Protein AF-A0A0G0LIB9-F1 (afdb_monomer)

Organism: NCBI:txid1618489

pLDDT: mean 85.0, std 16.71, range [29.69, 97.38]

Structure (mmCIF, N/CA/C/O backbone):
data_AF-A0A0G0LIB9-F1
#
_entry.id   AF-A0A0G0LIB9-F1
#
loop_
_atom_site.group_PDB
_atom_site.id
_atom_site.type_symbol
_atom_site.label_atom_id
_atom_site.label_alt_id
_atom_site.label_comp_id
_atom_site.label_asym_id
_atom_site.label_entity_id
_atom_site.label_seq_id
_atom_site.pdbx_PDB_ins_code
_atom_site.Cartn_x
_atom_site.Cartn_y
_atom_site.Cartn_z
_atom_site.occupancy
_atom_site.B_iso_or_equiv
_atom_site.auth_seq_id
_atom_site.auth_comp_id
_atom_site.auth_asym_id
_atom_site.auth_atom_id
_atom_site.pdbx_PDB_model_num
ATOM 1 N N . MET A 1 1 ? -8.390 8.676 -30.684 1.00 32.59 1 MET A N 1
ATOM 2 C CA . MET A 1 1 ? -8.889 9.058 -29.343 1.00 32.59 1 MET A CA 1
ATOM 3 C C . MET A 1 1 ? -9.019 7.803 -28.499 1.00 32.59 1 MET A C 1
ATOM 5 O O . MET A 1 1 ? -9.983 7.068 -28.660 1.0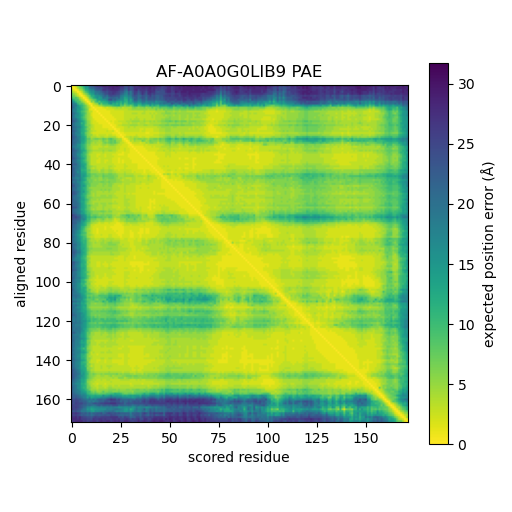0 32.59 1 MET A O 1
ATOM 9 N N . VAL A 1 2 ? -8.034 7.516 -27.649 1.00 33.47 2 VAL A N 1
ATOM 10 C CA . VAL A 1 2 ? -8.165 6.456 -26.641 1.00 33.47 2 VAL A CA 1
ATOM 11 C C . VAL A 1 2 ? -9.009 7.046 -25.518 1.00 33.47 2 VAL A C 1
ATOM 13 O O . VAL A 1 2 ? -8.595 8.008 -24.876 1.00 33.47 2 VAL A O 1
ATOM 16 N N . LYS A 1 3 ? -10.235 6.543 -25.340 1.00 29.69 3 LYS A N 1
ATOM 17 C CA . LYS A 1 3 ? -11.047 6.875 -24.168 1.00 29.69 3 LYS A CA 1
ATOM 18 C C . LYS A 1 3 ? -10.272 6.397 -22.941 1.00 29.69 3 LYS A C 1
ATOM 20 O O . LYS A 1 3 ? -10.119 5.192 -22.753 1.00 29.69 3 LYS A O 1
ATOM 25 N N . ASN A 1 4 ? -9.789 7.337 -22.131 1.00 34.44 4 ASN A N 1
ATOM 26 C CA . ASN A 1 4 ? -9.361 7.059 -20.766 1.00 34.44 4 ASN A CA 1
ATOM 27 C C . ASN A 1 4 ? -10.556 6.433 -20.046 1.00 34.44 4 ASN A C 1
ATOM 29 O O . ASN A 1 4 ? -11.507 7.125 -19.684 1.00 34.44 4 ASN A O 1
ATOM 33 N N . SER A 1 5 ? -10.536 5.109 -19.917 1.00 29.75 5 SER A N 1
ATOM 34 C CA . SER A 1 5 ? -11.452 4.413 -19.026 1.00 29.75 5 SER A CA 1
ATOM 35 C C . SER A 1 5 ? -11.148 4.930 -17.622 1.00 29.75 5 SER A C 1
ATOM 37 O O . SER A 1 5 ? -9.969 4.941 -17.257 1.00 29.75 5 SER A O 1
ATOM 39 N N . PRO A 1 6 ? -12.141 5.414 -16.853 1.00 34.09 6 PRO A N 1
ATOM 40 C CA . PRO A 1 6 ? -11.898 5.789 -15.471 1.00 34.09 6 PRO A CA 1
ATOM 41 C C . PRO A 1 6 ? -11.336 4.548 -14.787 1.00 34.09 6 PRO A C 1
ATOM 43 O O . PRO A 1 6 ? -11.987 3.504 -14.763 1.00 34.09 6 PRO A O 1
ATOM 46 N N . SER A 1 7 ? -10.090 4.631 -14.324 1.00 37.47 7 SER A N 1
ATOM 47 C CA . SER A 1 7 ? -9.467 3.586 -13.529 1.00 37.47 7 SER A CA 1
ATOM 48 C C . SER A 1 7 ? -10.392 3.338 -12.348 1.00 37.47 7 SER A C 1
ATOM 50 O O . SER A 1 7 ? -10.525 4.179 -11.460 1.00 37.47 7 SER A O 1
ATOM 52 N N . LEU A 1 8 ? -11.115 2.219 -12.389 1.00 39.78 8 LEU A N 1
ATOM 53 C CA . LEU A 1 8 ? -11.973 1.804 -11.298 1.00 39.78 8 LEU A CA 1
ATOM 54 C C . LEU A 1 8 ? -11.045 1.623 -10.094 1.00 39.78 8 LEU A C 1
ATOM 56 O O . LEU A 1 8 ? -10.246 0.688 -10.055 1.00 39.78 8 LEU A O 1
ATOM 60 N N . VAL A 1 9 ? -11.077 2.581 -9.169 1.00 56.97 9 VAL A N 1
ATOM 61 C CA . VAL A 1 9 ? -10.243 2.570 -7.967 1.00 56.97 9 VAL A CA 1
ATOM 62 C C . VAL A 1 9 ? -10.654 1.328 -7.189 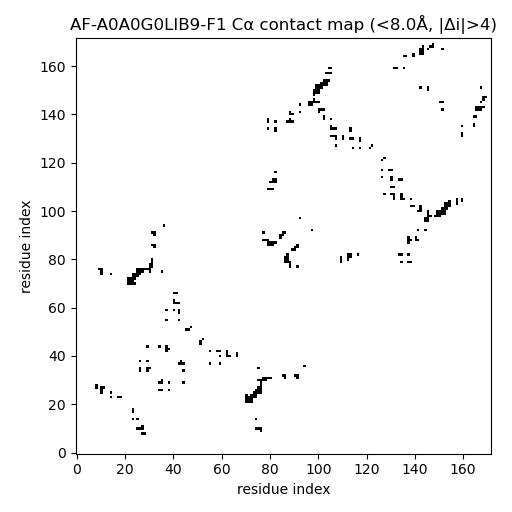1.00 56.97 9 VAL A C 1
ATOM 64 O O . VAL A 1 9 ? -11.776 1.246 -6.689 1.00 56.97 9 VAL A O 1
ATOM 67 N N . LEU A 1 10 ? -9.779 0.324 -7.165 1.00 60.09 10 LEU A N 1
ATOM 68 C CA . LEU A 1 10 ? -10.086 -1.032 -6.714 1.00 60.09 10 LEU A CA 1
ATOM 69 C C . LEU A 1 10 ? -10.772 -1.182 -5.364 1.00 60.09 10 LEU A C 1
ATOM 71 O O . LEU A 1 10 ? -11.558 -2.117 -5.194 1.00 60.09 10 LEU A O 1
ATOM 75 N N . PRO A 1 11 ? -10.502 -0.293 -4.399 1.00 71.44 11 PRO A N 1
ATOM 76 C CA . PRO A 1 11 ? -11.273 -0.269 -3.182 1.00 71.44 11 PRO A CA 1
ATOM 77 C C . PRO A 1 11 ? -12.791 -0.277 -3.402 1.00 71.44 11 PRO A C 1
ATOM 79 O O . PRO A 1 11 ? -13.492 -0.798 -2.550 1.00 71.44 11 PRO A O 1
ATOM 82 N N . VAL A 1 12 ? -13.324 0.248 -4.513 1.00 81.25 12 VAL A N 1
ATOM 83 C CA . VAL A 1 12 ? -14.771 0.424 -4.713 1.00 81.25 12 VAL A CA 1
ATOM 84 C C . VAL A 1 12 ? -15.543 -0.906 -4.798 1.00 81.25 12 VAL A C 1
ATOM 86 O O . VAL A 1 12 ? -16.423 -1.087 -3.954 1.00 81.25 12 VAL A O 1
ATOM 89 N N . PRO A 1 13 ? -15.248 -1.863 -5.710 1.00 87.50 13 PRO A N 1
ATOM 90 C CA . PRO A 1 13 ? -15.974 -3.140 -5.739 1.00 87.50 13 PRO A CA 1
ATOM 91 C C . PRO A 1 13 ? -15.808 -3.973 -4.466 1.00 87.50 13 PRO A C 1
ATOM 93 O O . PRO A 1 13 ? -16.786 -4.508 -3.953 1.00 87.50 13 PRO A O 1
ATOM 96 N N . ILE A 1 14 ? -14.587 -4.049 -3.923 1.00 91.00 14 ILE A N 1
ATOM 97 C CA . ILE A 1 14 ? -14.309 -4.829 -2.706 1.00 91.00 14 ILE A CA 1
ATOM 98 C C . ILE A 1 14 ? -15.052 -4.217 -1.512 1.00 91.00 14 ILE A C 1
ATOM 100 O O . ILE A 1 14 ? -15.717 -4.924 -0.757 1.00 91.00 14 ILE A O 1
ATOM 104 N N . LYS A 1 15 ? -15.013 -2.888 -1.363 1.00 90.00 15 LYS A N 1
ATOM 105 C CA . LYS A 1 15 ? -15.763 -2.181 -0.320 1.00 90.00 15 LYS A CA 1
ATOM 106 C C . LYS A 1 15 ? -17.268 -2.392 -0.470 1.00 90.00 15 LYS A C 1
ATOM 108 O O . LYS A 1 15 ? -17.934 -2.620 0.535 1.00 90.00 15 LYS A O 1
ATOM 113 N N . ALA A 1 16 ? -17.803 -2.337 -1.690 1.00 91.00 16 ALA A N 1
ATOM 114 C CA . ALA A 1 16 ? -19.222 -2.585 -1.941 1.00 91.00 16 ALA A CA 1
ATOM 115 C C . ALA A 1 16 ? -19.635 -4.008 -1.528 1.00 91.00 16 ALA A C 1
ATOM 117 O O . ALA A 1 16 ? -20.662 -4.168 -0.879 1.00 91.00 16 ALA A O 1
ATOM 118 N N . ALA A 1 17 ? -18.809 -5.016 -1.824 1.00 94.00 17 ALA A N 1
ATOM 119 C CA . ALA A 1 17 ? -19.078 -6.405 -1.455 1.00 94.00 17 ALA A CA 1
ATOM 120 C C . ALA A 1 17 ? -18.997 -6.665 0.063 1.00 94.00 17 ALA A C 1
ATOM 122 O O . ALA A 1 17 ? -19.776 -7.451 0.596 1.00 94.00 17 ALA A O 1
ATOM 123 N N . LEU A 1 18 ? -18.065 -6.013 0.767 1.00 94.00 18 LEU A N 1
ATOM 124 C CA . LEU A 1 18 ? -17.806 -6.282 2.187 1.00 94.00 18 LEU A CA 1
ATOM 125 C C . LEU A 1 18 ? -18.636 -5.409 3.143 1.00 94.00 18 LEU A C 1
ATOM 127 O O . LEU A 1 18 ? -18.967 -5.850 4.241 1.00 94.00 18 LEU A O 1
ATOM 131 N N . SER A 1 19 ? -18.984 -4.180 2.749 1.00 93.19 19 SER A N 1
ATOM 132 C CA . SER A 1 19 ? -19.642 -3.206 3.640 1.00 93.19 19 SER A CA 1
ATOM 133 C C . SER A 1 19 ? -21.014 -3.579 4.202 1.00 93.19 19 SER A C 1
ATOM 135 O O . SER A 1 19 ? -21.323 -3.079 5.283 1.00 93.19 19 SER A O 1
ATOM 137 N N . PRO A 1 20 ? -21.815 -4.467 3.579 1.00 95.56 20 PRO A N 1
ATOM 138 C CA . PRO A 1 20 ? -23.048 -4.945 4.201 1.00 95.56 20 PRO A CA 1
ATOM 139 C C . PRO A 1 20 ? -22.819 -5.791 5.460 1.00 95.56 20 PRO A C 1
ATOM 141 O O . PRO A 1 20 ? -23.690 -5.835 6.320 1.00 95.56 20 PRO A O 1
ATOM 144 N N . ASN A 1 21 ? -21.668 -6.466 5.565 1.00 96.75 21 ASN A N 1
ATOM 145 C CA . ASN A 1 21 ? -21.417 -7.475 6.601 1.00 96.75 21 ASN A CA 1
ATOM 146 C C . ASN A 1 21 ? -20.277 -7.106 7.559 1.00 96.75 21 ASN A C 1
ATOM 148 O O . ASN A 1 21 ? -20.180 -7.689 8.637 1.00 96.75 21 ASN A O 1
ATOM 152 N N . PHE A 1 22 ? -19.410 -6.162 7.178 1.00 96.06 22 PHE A N 1
ATOM 153 C CA . PHE A 1 22 ? -18.211 -5.823 7.939 1.00 96.06 22 PHE A CA 1
ATOM 154 C C . PHE A 1 22 ? -18.045 -4.317 8.126 1.00 96.06 22 PHE A C 1
ATOM 156 O O . PHE A 1 22 ? -18.215 -3.531 7.190 1.00 96.06 22 PHE A O 1
ATOM 163 N N . SER A 1 23 ? -17.606 -3.910 9.319 1.00 94.62 23 SER A N 1
ATOM 164 C CA . SER A 1 23 ? -17.105 -2.553 9.534 1.00 94.62 23 SER A CA 1
ATOM 165 C C . SER A 1 23 ? -15.758 -2.381 8.825 1.00 94.62 23 SER A C 1
ATOM 167 O O . SER A 1 23 ? -14.800 -3.124 9.056 1.00 94.62 23 SER A O 1
ATOM 169 N N . LEU A 1 24 ? -15.691 -1.403 7.919 1.00 93.50 24 LEU A N 1
ATOM 170 C CA . LEU A 1 24 ? -14.563 -1.217 7.008 1.00 93.50 24 LEU A CA 1
ATOM 171 C C . LEU A 1 24 ? -13.922 0.148 7.160 1.00 93.50 24 LEU A C 1
ATOM 173 O O . LEU A 1 24 ? -14.599 1.177 7.215 1.00 93.50 24 LEU A O 1
ATOM 177 N N . LYS A 1 25 ? -12.600 0.153 7.036 1.00 92.88 25 LYS A N 1
ATOM 178 C CA . LYS A 1 25 ? -11.821 1.341 6.711 1.00 92.88 25 LYS A CA 1
ATOM 179 C C . LYS A 1 25 ? -11.102 1.119 5.384 1.00 92.88 25 LYS A C 1
ATOM 181 O O . LYS A 1 25 ? -10.698 0.004 5.080 1.00 92.88 25 LYS A O 1
ATOM 186 N N . SER A 1 26 ? -10.974 2.165 4.571 1.00 91.94 26 SER A N 1
ATOM 187 C CA . SER A 1 26 ? -10.344 2.085 3.246 1.00 91.94 26 SER A CA 1
ATOM 188 C C . SER A 1 26 ? -9.463 3.297 2.984 1.00 91.94 26 SER A C 1
ATOM 190 O O . SER A 1 26 ? -9.841 4.423 3.326 1.00 91.94 26 SER A O 1
ATOM 192 N N . THR A 1 27 ? -8.319 3.086 2.331 1.00 88.50 27 THR A N 1
ATOM 193 C CA . THR A 1 27 ? -7.411 4.183 1.979 1.00 88.50 27 THR A CA 1
ATOM 194 C C . THR A 1 27 ? -7.840 4.987 0.757 1.00 88.50 27 THR A C 1
ATOM 196 O O . THR A 1 27 ? -7.420 6.132 0.667 1.00 88.50 27 THR A O 1
ATOM 199 N N . THR A 1 28 ? -8.687 4.450 -0.138 1.00 79.75 28 THR A N 1
ATOM 200 C CA . THR A 1 28 ? -9.278 5.114 -1.335 1.00 79.75 28 THR A CA 1
ATOM 201 C C . THR A 1 28 ? -8.492 6.349 -1.820 1.00 79.75 28 THR A C 1
ATOM 203 O O . THR A 1 28 ? -8.851 7.485 -1.509 1.00 79.75 28 THR A O 1
ATOM 206 N N . GLY A 1 29 ? -7.386 6.122 -2.538 1.00 76.69 29 GLY A N 1
ATOM 207 C CA . GLY A 1 29 ? -6.515 7.182 -3.071 1.00 76.69 29 GLY A CA 1
ATOM 208 C C . GLY A 1 29 ? -5.398 7.680 -2.139 1.00 76.69 29 GLY A C 1
ATOM 209 O O . GLY A 1 29 ? -4.598 8.508 -2.553 1.00 76.69 29 GLY A O 1
ATOM 210 N N . SER A 1 30 ? -5.307 7.191 -0.899 1.00 84.75 30 SER A N 1
ATOM 211 C CA . SER A 1 30 ? -4.190 7.445 0.032 1.00 84.75 30 SER A CA 1
ATOM 212 C C . SER A 1 30 ? -3.277 6.217 0.126 1.00 84.75 30 SER A C 1
ATOM 214 O O . SER A 1 30 ? -3.242 5.543 1.152 1.00 84.75 30 SER A O 1
ATOM 216 N N . ASN A 1 31 ? -2.597 5.889 -0.972 1.00 90.81 31 ASN A N 1
ATOM 217 C CA . ASN A 1 31 ? -1.886 4.620 -1.174 1.00 90.81 31 ASN A CA 1
ATOM 218 C C . ASN A 1 31 ? -0.351 4.710 -1.027 1.00 90.81 31 ASN A C 1
ATOM 220 O O . ASN A 1 31 ? 0.337 3.721 -1.266 1.00 90.81 31 ASN A O 1
ATOM 224 N N . SER A 1 32 ? 0.168 5.871 -0.623 1.00 91.62 32 SER A N 1
ATOM 225 C CA . SER A 1 32 ? 1.599 6.173 -0.499 1.00 91.62 32 SER A CA 1
ATOM 226 C C . SER A 1 32 ? 2.136 6.024 0.931 1.00 91.62 32 SER A C 1
ATOM 228 O O . SER A 1 32 ? 1.380 5.843 1.893 1.00 91.62 32 SER A O 1
ATOM 230 N N . GLU A 1 33 ? 3.449 6.206 1.087 1.00 92.94 33 GLU A N 1
ATOM 231 C CA . GLU A 1 33 ? 4.183 6.187 2.355 1.00 92.94 33 GLU A CA 1
ATOM 232 C C . GLU A 1 33 ? 3.687 7.213 3.381 1.00 92.94 33 GLU A C 1
ATOM 234 O O . GLU A 1 33 ? 3.796 6.985 4.583 1.00 92.94 33 GLU A O 1
ATOM 239 N N . TYR A 1 34 ? 3.119 8.332 2.921 1.00 91.94 34 TYR A N 1
ATOM 240 C CA . TYR A 1 34 ? 2.521 9.353 3.783 1.00 91.94 34 TYR A CA 1
ATOM 241 C C . TYR A 1 34 ? 0.998 9.193 3.870 1.00 91.94 34 TYR A C 1
ATOM 243 O O . TYR A 1 34 ? 0.399 9.462 4.912 1.00 91.94 34 TYR A O 1
ATOM 251 N N . GLY A 1 35 ? 0.355 8.749 2.785 1.00 93.19 35 GLY A N 1
ATOM 252 C CA . GLY A 1 35 ? -1.096 8.642 2.692 1.00 93.19 35 GLY A CA 1
ATOM 253 C C . GLY A 1 35 ? -1.656 7.575 3.626 1.00 93.19 35 GLY A C 1
ATOM 254 O O . GLY A 1 35 ? -2.644 7.827 4.318 1.00 93.19 35 GLY A O 1
ATOM 255 N N . ILE A 1 36 ? -1.001 6.414 3.696 1.00 94.81 36 ILE A N 1
ATOM 256 C CA . ILE A 1 36 ? -1.448 5.297 4.533 1.00 94.81 36 ILE A CA 1
ATOM 257 C C . ILE A 1 36 ? -1.386 5.664 6.030 1.00 94.81 36 ILE A C 1
ATOM 259 O O . ILE A 1 36 ? -2.431 5.579 6.680 1.00 94.81 36 ILE A O 1
ATOM 263 N N . PRO A 1 37 ? -0.260 6.151 6.600 1.00 94.62 37 PRO A N 1
ATOM 264 C CA . PRO A 1 37 ? -0.219 6.558 8.009 1.00 94.62 37 PRO A CA 1
ATOM 265 C C . PRO A 1 37 ? -1.244 7.636 8.373 1.00 94.62 37 PRO A C 1
ATOM 267 O O . PRO A 1 37 ? -1.929 7.527 9.391 1.00 94.62 37 PRO A O 1
ATOM 270 N N . LEU A 1 38 ? -1.407 8.661 7.529 1.00 94.88 38 LEU A N 1
ATOM 271 C CA . LEU A 1 38 ? -2.405 9.706 7.768 1.00 94.88 38 LEU A CA 1
ATOM 272 C C . LEU A 1 38 ? -3.830 9.140 7.720 1.00 94.88 38 LEU A C 1
ATOM 274 O O . LEU A 1 38 ? -4.661 9.498 8.558 1.00 94.88 38 LEU A O 1
ATOM 278 N N . ASN A 1 39 ? -4.109 8.204 6.807 1.00 94.50 39 ASN A N 1
ATOM 279 C CA . ASN A 1 39 ? -5.391 7.512 6.758 1.00 94.50 39 ASN A CA 1
ATOM 280 C C . ASN A 1 39 ? -5.641 6.689 8.030 1.00 94.50 39 ASN A C 1
ATOM 282 O O . ASN A 1 39 ? -6.734 6.795 8.591 1.00 94.50 39 ASN A O 1
ATOM 286 N N . ILE A 1 40 ? -4.650 5.943 8.540 1.00 93.75 40 ILE A N 1
ATOM 287 C CA . ILE A 1 40 ? -4.744 5.218 9.824 1.00 93.75 40 ILE A CA 1
ATOM 288 C C . ILE A 1 40 ? -5.186 6.174 10.940 1.00 93.75 40 ILE A C 1
ATOM 290 O O . ILE A 1 40 ? -6.131 5.866 11.663 1.00 93.75 40 ILE A O 1
ATOM 294 N N . LEU A 1 41 ? -4.623 7.382 10.985 1.00 94.50 41 LEU A N 1
ATOM 295 C CA . LEU A 1 41 ? -4.949 8.425 11.967 1.00 94.50 41 LEU A CA 1
ATOM 296 C C . LEU A 1 41 ? -6.225 9.235 11.664 1.00 94.50 41 LEU A C 1
ATOM 298 O O . LEU A 1 41 ? -6.516 10.219 12.347 1.00 94.50 41 LEU A O 1
ATOM 302 N N . ASN A 1 42 ? -6.998 8.856 10.642 1.00 93.06 42 ASN A N 1
ATOM 303 C CA . ASN A 1 42 ? -8.186 9.586 10.181 1.00 93.06 42 ASN A CA 1
ATOM 304 C C . ASN A 1 42 ? -7.899 11.055 9.825 1.00 93.06 42 ASN A C 1
ATOM 306 O O . ASN A 1 42 ? -8.734 11.945 10.020 1.00 93.06 42 ASN A O 1
ATOM 310 N N . ILE A 1 43 ? -6.707 11.313 9.291 1.00 93.31 43 ILE A N 1
ATOM 311 C CA . ILE A 1 43 ? -6.313 12.593 8.716 1.00 93.31 43 ILE A CA 1
ATOM 312 C C . ILE A 1 43 ? -6.495 12.484 7.206 1.00 93.31 43 ILE A C 1
ATOM 314 O O . ILE A 1 43 ? -5.769 11.776 6.514 1.00 93.31 43 ILE A O 1
ATOM 318 N N . LYS A 1 44 ? -7.493 13.196 6.680 1.00 90.94 44 LYS A N 1
ATOM 319 C CA . LYS A 1 44 ? -7.722 13.266 5.238 1.00 90.94 44 LYS A CA 1
ATOM 320 C C . LYS A 1 44 ? -6.677 14.176 4.595 1.00 90.94 44 LYS A C 1
ATOM 322 O O . LYS A 1 44 ? -6.566 15.345 4.972 1.00 90.94 44 LYS A O 1
ATOM 327 N N . VAL A 1 45 ? -5.972 13.659 3.594 1.00 89.62 45 VAL A N 1
ATOM 328 C CA . VAL A 1 45 ? -5.115 14.472 2.727 1.00 89.62 45 VAL A CA 1
ATOM 329 C C . VAL A 1 45 ? -6.014 15.351 1.854 1.00 89.62 45 VAL A C 1
ATOM 331 O O . VAL A 1 45 ? -6.900 14.870 1.150 1.00 89.62 45 VAL A O 1
ATOM 334 N N . THR A 1 46 ? -5.825 16.660 1.960 1.00 89.00 46 THR A N 1
ATOM 335 C CA . THR A 1 46 ? -6.623 17.713 1.308 1.00 89.00 46 THR A CA 1
ATOM 336 C C . THR A 1 46 ? -5.811 18.540 0.316 1.00 89.00 46 THR A C 1
ATOM 338 O O . THR A 1 46 ? -6.389 19.337 -0.415 1.00 89.00 46 THR A O 1
ATOM 341 N N . GLY A 1 47 ? -4.489 18.374 0.286 1.00 89.88 47 GLY A N 1
ATOM 342 C CA . GLY A 1 47 ? -3.597 19.059 -0.643 1.00 89.88 47 GLY A CA 1
ATOM 343 C C . GLY A 1 47 ? -2.130 18.922 -0.242 1.00 89.88 47 GLY A C 1
ATOM 344 O O . GLY A 1 47 ? -1.811 18.337 0.790 1.00 89.88 47 GLY A O 1
ATOM 345 N N . PHE A 1 48 ? -1.246 19.504 -1.055 1.00 89.75 48 PHE A N 1
ATOM 346 C CA . PHE A 1 48 ? 0.214 19.338 -0.955 1.00 89.75 48 PHE A CA 1
ATOM 347 C C . PHE A 1 48 ? 0.972 20.657 -0.737 1.00 89.75 48 PHE A C 1
ATOM 349 O O . PHE A 1 48 ? 2.149 20.770 -1.061 1.00 89.75 48 PHE A O 1
ATOM 356 N N . SER A 1 49 ? 0.300 21.687 -0.218 1.00 94.19 49 SER A N 1
ATOM 357 C CA . SER A 1 49 ? 0.944 22.965 0.119 1.00 94.19 49 SER A CA 1
ATOM 358 C C . SER A 1 49 ? 1.632 22.921 1.489 1.00 94.19 49 SER A C 1
ATOM 360 O O . SER A 1 49 ? 1.278 22.110 2.344 1.00 94.19 49 SER A O 1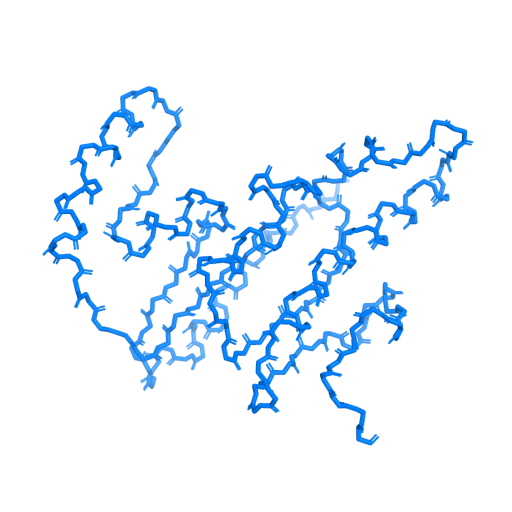
ATOM 362 N N . ALA A 1 50 ? 2.564 23.846 1.745 1.00 94.75 50 ALA A N 1
ATOM 363 C CA . ALA A 1 50 ? 3.255 23.959 3.036 1.00 94.75 50 ALA A CA 1
ATOM 364 C C . ALA A 1 50 ? 2.286 24.067 4.233 1.00 94.75 50 ALA A C 1
ATOM 366 O O . ALA A 1 50 ? 2.496 23.429 5.262 1.00 94.75 50 ALA A O 1
ATOM 367 N N . LEU A 1 51 ? 1.178 24.802 4.077 1.00 95.62 51 LEU A N 1
ATOM 368 C CA . LEU A 1 51 ? 0.131 24.910 5.102 1.00 95.62 51 LEU A CA 1
ATOM 369 C C . LEU A 1 51 ? -0.579 23.574 5.367 1.00 95.62 51 LEU A C 1
ATOM 371 O O . LEU A 1 51 ? -0.914 23.278 6.513 1.00 95.62 51 LEU A O 1
ATOM 375 N N . ASN A 1 52 ? -0.793 22.754 4.332 1.00 94.06 52 ASN A N 1
ATOM 376 C CA . ASN A 1 52 ? -1.356 21.414 4.505 1.00 94.06 52 ASN A CA 1
ATOM 377 C C . ASN A 1 52 ? -0.387 20.518 5.286 1.00 94.06 52 ASN A C 1
ATOM 379 O O . ASN A 1 52 ? -0.809 19.870 6.239 1.00 94.06 52 ASN A O 1
ATOM 383 N N . TYR A 1 53 ? 0.907 20.539 4.954 1.00 93.56 53 TYR A N 1
ATOM 384 C CA . TYR A 1 53 ? 1.911 19.778 5.700 1.00 93.56 53 TYR A CA 1
ATOM 385 C C . TYR A 1 53 ? 2.006 20.215 7.159 1.00 93.56 53 TYR A C 1
ATOM 387 O O . TYR A 1 53 ? 1.974 19.362 8.045 1.00 93.56 53 TYR A O 1
ATOM 395 N N . LEU A 1 54 ? 2.034 21.524 7.427 1.00 95.19 54 LEU A N 1
ATOM 396 C CA . LEU A 1 54 ? 2.025 22.044 8.795 1.00 95.19 54 LEU A CA 1
ATOM 397 C C . LEU A 1 54 ? 0.788 21.560 9.563 1.00 95.19 54 LEU A C 1
ATOM 399 O O . LEU A 1 54 ? 0.903 21.066 10.683 1.00 95.19 54 LEU A O 1
ATOM 403 N N . LYS A 1 55 ? -0.393 21.616 8.936 1.00 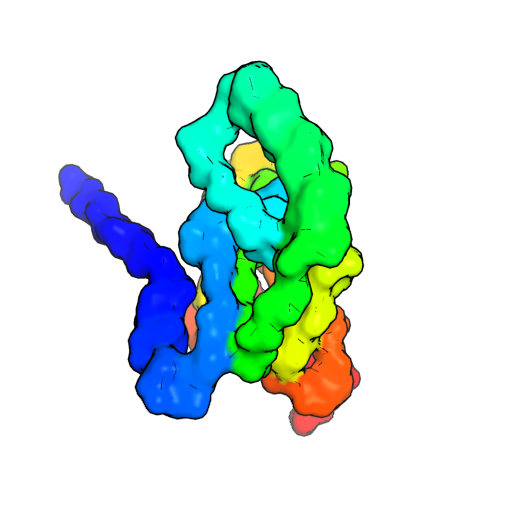95.31 55 LYS A N 1
ATOM 404 C CA . LYS A 1 55 ? -1.629 21.067 9.505 1.00 95.31 55 LYS A CA 1
ATOM 405 C C . LYS A 1 55 ? -1.492 19.574 9.821 1.00 95.31 55 LYS A C 1
ATOM 407 O O . LYS A 1 55 ? -1.905 19.156 10.898 1.00 95.31 55 LYS A O 1
ATOM 412 N N . TYR A 1 56 ? -0.930 18.763 8.925 1.00 95.56 56 TYR A N 1
ATOM 413 C CA . TYR A 1 56 ? -0.761 17.325 9.166 1.00 95.56 56 TYR A CA 1
ATOM 414 C C . TYR A 1 56 ? 0.198 17.053 10.323 1.00 95.56 56 TYR A C 1
ATOM 416 O O . TYR A 1 56 ? -0.135 16.251 11.193 1.00 95.56 56 TYR A O 1
ATOM 424 N N . VAL A 1 57 ? 1.326 17.763 10.394 1.00 95.25 57 VAL A N 1
ATOM 425 C CA . VAL A 1 57 ? 2.299 17.638 11.490 1.00 95.25 57 VAL A CA 1
ATOM 426 C C . VAL A 1 57 ? 1.658 17.966 12.837 1.00 95.25 57 VAL A C 1
ATOM 428 O O . VAL A 1 57 ? 1.822 17.208 13.787 1.00 95.25 57 VAL A O 1
ATOM 431 N N . LEU A 1 58 ? 0.873 19.044 12.914 1.00 95.69 58 LEU A N 1
ATOM 432 C CA . LEU A 1 58 ? 0.210 19.456 14.154 1.00 95.69 58 LEU A CA 1
ATOM 433 C C . LEU A 1 58 ? -0.945 18.525 14.557 1.00 95.69 58 LEU A C 1
ATOM 435 O O . LEU A 1 58 ? -1.148 18.266 15.741 1.00 95.69 58 LEU A O 1
ATOM 439 N N . LEU A 1 59 ? -1.698 17.993 13.588 1.00 95.94 59 LEU A N 1
ATOM 440 C CA . LEU A 1 59 ? -2.819 17.088 13.863 1.00 95.94 59 LEU A CA 1
ATOM 441 C C . LEU A 1 59 ? -2.375 15.663 14.201 1.00 95.94 59 LEU A C 1
ATOM 443 O O . LEU A 1 59 ? -3.084 14.979 14.935 1.00 95.94 59 LEU A O 1
ATOM 447 N N . THR A 1 60 ? -1.234 15.211 13.680 1.00 95.69 60 THR A N 1
ATOM 448 C CA . THR A 1 60 ? -0.724 13.844 13.869 1.00 95.69 60 THR A CA 1
ATOM 449 C C . THR A 1 60 ? -0.620 13.429 15.341 1.00 95.69 60 THR A C 1
ATOM 451 O O . THR A 1 60 ? -1.232 12.418 15.678 1.00 95.69 60 THR A O 1
ATOM 454 N N . PRO A 1 61 ? 0.052 14.167 16.252 1.00 95.69 61 PRO A N 1
ATOM 455 C CA . PRO A 1 61 ? 0.148 13.754 17.655 1.00 95.69 61 PRO A CA 1
ATOM 456 C C . PRO A 1 61 ? -1.216 13.747 18.356 1.00 95.69 61 PRO A C 1
ATOM 458 O O . PRO A 1 61 ? -1.515 12.832 19.119 1.00 95.69 61 PRO A O 1
ATOM 461 N N . ILE A 1 62 ? -2.090 14.710 18.047 1.00 95.56 62 ILE A N 1
ATOM 462 C CA . ILE A 1 62 ? -3.445 14.768 18.616 1.00 95.56 62 ILE A CA 1
ATOM 463 C C . ILE A 1 62 ? -4.259 13.549 18.162 1.00 95.56 62 ILE A C 1
ATOM 465 O O . ILE A 1 62 ? -4.932 12.903 18.965 1.00 95.56 62 ILE A O 1
ATOM 469 N N . LYS A 1 63 ? -4.195 13.205 16.872 1.00 95.62 63 LYS A N 1
ATOM 470 C CA . LYS A 1 63 ? -4.907 12.056 16.303 1.00 95.62 63 LYS A CA 1
ATOM 471 C C . LYS A 1 63 ? -4.322 10.727 16.746 1.00 95.62 63 LYS A C 1
ATOM 473 O O . LYS A 1 63 ? -5.093 9.806 16.977 1.00 95.62 63 LYS A O 1
ATOM 478 N N . LEU A 1 64 ? -3.012 10.636 16.941 1.00 94.06 64 LEU A N 1
ATOM 479 C CA . LEU A 1 64 ? -2.376 9.453 17.512 1.00 94.06 64 LEU A CA 1
ATOM 480 C C . LEU A 1 64 ? -2.950 9.124 18.896 1.00 94.06 64 LEU A C 1
ATOM 482 O O . LEU A 1 64 ? -3.164 7.960 19.200 1.00 94.06 64 LEU A O 1
ATOM 486 N N . LEU A 1 65 ? -3.265 10.142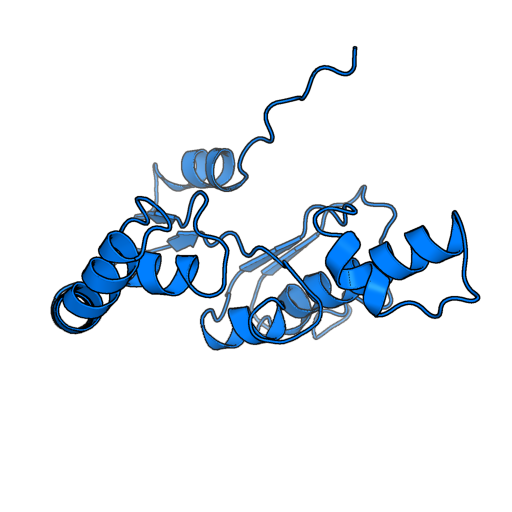 19.701 1.00 94.19 65 LEU A N 1
ATOM 487 C CA . LEU A 1 65 ? -3.829 9.957 21.040 1.00 94.19 65 LEU A CA 1
ATOM 488 C C . LEU A 1 65 ? -5.356 9.792 21.061 1.00 94.19 65 LEU A C 1
ATOM 490 O O . LEU A 1 65 ? -5.900 9.345 22.068 1.00 94.19 65 LEU A O 1
ATOM 494 N N . THR A 1 66 ? -6.064 10.134 19.980 1.00 93.12 66 THR A N 1
ATOM 495 C CA . THR A 1 66 ? -7.541 10.195 19.969 1.00 93.12 66 THR A CA 1
ATOM 496 C C . THR A 1 66 ? -8.213 9.293 18.935 1.00 93.12 66 THR A C 1
ATOM 498 O O . THR A 1 66 ? -9.417 9.060 19.022 1.00 93.12 66 THR A O 1
ATOM 501 N N . SER A 1 67 ? -7.489 8.777 17.939 1.00 88.19 67 SER A N 1
ATOM 502 C CA . SER A 1 67 ? -8.077 8.097 16.780 1.00 88.19 67 SER A CA 1
ATOM 503 C C . SER A 1 67 ? -8.033 6.571 16.878 1.00 88.19 67 SER A C 1
ATOM 505 O O . SER A 1 67 ? -7.459 5.890 16.036 1.00 88.19 67 SER A O 1
ATOM 507 N N . TRP A 1 68 ? -8.717 6.036 17.888 1.00 85.94 68 TRP A N 1
ATOM 508 C CA . TRP A 1 68 ? -8.792 4.599 18.190 1.00 85.94 68 TRP A CA 1
ATOM 509 C C . TRP A 1 68 ? -10.046 3.930 17.614 1.00 85.94 68 TRP A C 1
ATOM 511 O O . TRP A 1 68 ? -10.728 3.163 18.289 1.00 85.94 68 TRP A O 1
ATOM 521 N N . GLN A 1 69 ? -10.407 4.264 16.374 1.00 86.62 69 GLN A N 1
ATOM 522 C CA . GLN A 1 69 ? -11.563 3.638 15.730 1.00 86.62 69 GLN A CA 1
ATOM 523 C C . GLN A 1 69 ? -11.289 2.158 15.456 1.00 86.62 69 GLN A C 1
ATOM 525 O O . GLN A 1 69 ? -10.268 1.824 14.857 1.00 86.62 69 GLN A O 1
ATOM 530 N N . SER A 1 70 ? -12.227 1.294 15.841 1.00 90.19 70 SER A N 1
ATOM 531 C CA . SER A 1 70 ? -12.198 -0.121 15.489 1.00 90.19 70 SER A CA 1
ATOM 532 C C . SER A 1 70 ? -12.888 -0.364 14.145 1.00 90.19 70 SER A C 1
ATOM 534 O O . SER A 1 70 ? -13.877 0.277 13.789 1.00 90.19 70 SER A O 1
ATOM 536 N N . PHE A 1 71 ? -12.341 -1.299 13.381 1.00 93.44 71 PHE A N 1
ATOM 537 C CA . PHE A 1 71 ? -12.906 -1.817 12.140 1.00 93.44 71 PHE A CA 1
ATOM 538 C C . PHE A 1 71 ? -12.517 -3.291 12.035 1.00 93.44 71 PHE A C 1
ATOM 540 O O . PHE A 1 71 ? -11.463 -3.692 12.528 1.00 93.44 71 PHE A O 1
ATOM 547 N N . GLN A 1 72 ? -13.365 -4.097 11.408 1.00 95.81 72 GLN A N 1
ATOM 548 C CA . GLN A 1 72 ? -13.081 -5.513 11.176 1.00 95.81 72 GLN A CA 1
ATOM 549 C C . GLN A 1 72 ? -12.116 -5.704 10.010 1.00 95.81 72 GLN A C 1
ATOM 551 O O . GLN A 1 72 ? -11.296 -6.614 10.035 1.00 95.81 72 GLN A O 1
ATOM 556 N N . ILE A 1 73 ? -12.213 -4.852 8.987 1.00 95.50 73 ILE A N 1
ATOM 557 C CA . ILE A 1 73 ? -11.397 -4.963 7.779 1.00 95.50 73 ILE A CA 1
ATOM 558 C C . ILE A 1 73 ? -10.780 -3.605 7.448 1.00 95.50 73 ILE A C 1
ATOM 560 O O . ILE A 1 73 ? -11.484 -2.599 7.306 1.00 95.50 73 ILE A O 1
ATOM 564 N N . TYR A 1 74 ? -9.457 -3.594 7.266 1.00 95.31 74 TYR A N 1
ATOM 565 C CA . TYR A 1 74 ? -8.739 -2.457 6.699 1.00 95.31 74 TYR A CA 1
ATOM 566 C C . TYR A 1 74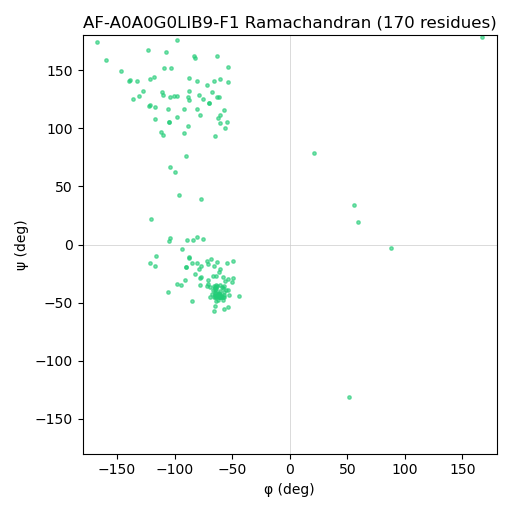 ? -8.331 -2.744 5.259 1.00 95.31 74 TYR A C 1
ATOM 568 O O . TYR A 1 74 ? -7.402 -3.501 4.996 1.00 95.31 74 TYR A O 1
ATOM 576 N N . LEU A 1 75 ? -9.038 -2.131 4.316 1.00 95.12 75 LEU A N 1
ATOM 577 C CA . LEU A 1 75 ? -8.773 -2.274 2.893 1.00 95.12 75 LEU A CA 1
ATOM 578 C C . LEU A 1 75 ? -7.748 -1.230 2.439 1.00 95.12 75 LEU A C 1
ATOM 580 O O . LEU A 1 75 ? -8.072 -0.055 2.244 1.00 95.12 75 LEU A O 1
ATOM 584 N N . VAL A 1 76 ? -6.505 -1.668 2.268 1.00 94.62 76 VAL A N 1
ATOM 585 C CA . VAL A 1 76 ? -5.386 -0.793 1.915 1.00 94.62 76 VAL A CA 1
ATOM 586 C C . VAL A 1 76 ? -4.999 -0.993 0.455 1.00 94.62 76 VAL A C 1
ATOM 588 O O . VAL A 1 76 ? -4.540 -2.060 0.058 1.00 94.62 76 VAL A O 1
ATOM 591 N N . GLU A 1 77 ? -5.147 0.057 -0.345 1.00 93.12 77 GLU A N 1
ATOM 592 C CA . GLU A 1 77 ? -4.452 0.163 -1.626 1.00 93.12 77 GLU A CA 1
ATOM 593 C C . GLU A 1 77 ? -3.000 0.595 -1.369 1.00 93.12 77 GLU A C 1
ATOM 595 O O . GLU A 1 77 ? -2.784 1.580 -0.665 1.00 93.12 77 GLU A O 1
ATOM 600 N N . MET A 1 78 ? -2.024 -0.132 -1.923 1.00 92.94 78 MET A N 1
ATOM 601 C CA . MET A 1 78 ? -0.588 0.143 -1.773 1.00 92.94 78 MET A CA 1
ATOM 602 C C . MET A 1 78 ? 0.034 0.476 -3.133 1.00 92.94 78 MET A C 1
ATOM 604 O O . MET A 1 78 ? 0.167 -0.395 -3.999 1.00 92.94 78 MET A O 1
ATOM 608 N N . GLY A 1 79 ? 0.375 1.750 -3.321 1.00 90.50 79 GLY A N 1
ATOM 609 C CA . GLY A 1 79 ? 1.002 2.289 -4.523 1.00 90.50 79 GLY A CA 1
ATOM 610 C C . GLY A 1 79 ? 2.518 2.164 -4.440 1.00 90.50 79 GLY A C 1
ATOM 611 O O . GLY A 1 79 ? 3.115 2.492 -3.423 1.00 90.50 79 GLY A O 1
ATOM 612 N N . ILE A 1 80 ? 3.143 1.665 -5.504 1.00 90.12 80 ILE A N 1
ATOM 613 C CA . ILE A 1 80 ? 4.602 1.587 -5.601 1.00 90.12 80 ILE A CA 1
ATOM 614 C C . ILE A 1 80 ? 5.034 2.685 -6.562 1.00 90.12 80 ILE A C 1
ATOM 616 O O . ILE A 1 80 ? 4.852 2.547 -7.773 1.00 90.12 80 ILE A O 1
ATOM 620 N N . ASP A 1 81 ? 5.597 3.755 -6.014 1.00 88.00 81 ASP A N 1
ATOM 621 C CA . ASP A 1 81 ? 6.032 4.915 -6.792 1.00 88.00 81 ASP A CA 1
ATOM 622 C C . ASP A 1 81 ? 7.489 4.779 -7.251 1.00 88.00 81 ASP A C 1
ATOM 624 O O . ASP A 1 81 ? 7.891 5.401 -8.231 1.00 88.00 81 ASP A O 1
ATOM 628 N N . GLY A 1 82 ? 8.283 3.914 -6.609 1.00 91.38 82 GLY A N 1
ATOM 629 C CA . GLY A 1 82 ? 9.677 3.719 -6.982 1.00 91.38 82 GLY A CA 1
ATOM 630 C C . GLY A 1 82 ? 10.350 2.495 -6.353 1.00 91.38 82 GLY A C 1
ATOM 631 O O . GLY A 1 82 ? 9.780 1.810 -5.508 1.00 91.38 82 GLY A O 1
ATOM 632 N N . PRO A 1 83 ? 11.598 2.204 -6.759 1.00 92.44 83 PRO A N 1
ATOM 633 C CA . PRO A 1 83 ? 12.344 1.030 -6.294 1.00 92.44 83 PRO A CA 1
ATOM 634 C C . PRO A 1 83 ? 13.000 1.218 -4.914 1.00 92.44 83 PRO A C 1
ATOM 636 O O . PRO A 1 83 ? 13.429 0.251 -4.282 1.00 92.44 83 PRO A O 1
ATOM 639 N N . LYS A 1 84 ? 13.124 2.461 -4.435 1.00 94.12 84 LYS A N 1
ATOM 640 C CA . LYS A 1 84 ? 13.840 2.805 -3.197 1.00 94.12 84 LYS A CA 1
ATOM 641 C C . LYS A 1 84 ? 12.871 3.223 -2.100 1.00 94.12 84 LYS A C 1
ATOM 643 O O . LYS A 1 84 ? 11.812 3.772 -2.384 1.00 94.12 84 LYS A O 1
ATOM 648 N N . GLU A 1 85 ? 13.260 2.996 -0.848 1.00 94.75 85 GLU A N 1
ATOM 649 C CA . GLU A 1 85 ? 12.514 3.534 0.290 1.00 94.75 85 GLU A CA 1
ATOM 650 C C . GLU A 1 85 ? 12.480 5.074 0.229 1.00 94.75 85 GLU A C 1
ATOM 652 O O . GLU A 1 85 ? 13.480 5.683 -0.168 1.00 94.75 85 GLU A O 1
ATOM 657 N N . PRO A 1 86 ? 11.358 5.710 0.615 1.00 94.75 86 PRO A N 1
ATOM 658 C CA . PRO A 1 86 ? 10.136 5.107 1.171 1.00 94.75 86 PRO A CA 1
ATOM 659 C C . PRO A 1 86 ? 9.079 4.686 0.124 1.00 94.75 86 PRO A C 1
ATOM 661 O O . PRO A 1 86 ? 8.014 4.209 0.491 1.00 94.75 86 PRO A O 1
ATOM 664 N N . GLN A 1 87 ? 9.365 4.824 -1.170 1.00 93.31 87 GLN A N 1
ATOM 665 C CA . GLN A 1 87 ? 8.397 4.683 -2.274 1.00 93.31 87 GLN A CA 1
ATOM 666 C C . GLN A 1 87 ? 8.157 3.234 -2.737 1.00 93.31 87 GLN A C 1
ATOM 668 O O . GLN A 1 87 ? 7.468 3.000 -3.733 1.00 93.31 87 GLN A O 1
ATOM 673 N N . ASN A 1 88 ? 8.768 2.259 -2.063 1.00 95.06 88 ASN A N 1
ATOM 674 C CA . ASN A 1 88 ? 8.778 0.859 -2.470 1.00 95.06 88 ASN A CA 1
ATOM 675 C C . ASN A 1 88 ? 7.879 -0.016 -1.580 1.00 95.06 88 ASN A C 1
ATOM 677 O O . ASN A 1 88 ? 7.485 0.374 -0.479 1.00 95.06 88 ASN A O 1
ATOM 681 N N . MET A 1 89 ? 7.580 -1.240 -2.029 1.00 95.81 89 MET A N 1
ATOM 682 C CA . MET A 1 89 ? 6.673 -2.134 -1.292 1.00 95.81 89 MET A CA 1
ATOM 683 C C . MET A 1 89 ? 7.236 -2.518 0.082 1.00 95.81 89 MET A C 1
ATOM 685 O O . MET A 1 89 ? 6.496 -2.623 1.056 1.00 95.81 89 MET A O 1
ATOM 689 N N . SER A 1 90 ? 8.559 -2.686 0.181 1.00 96.69 90 SER A N 1
ATOM 690 C CA . SER A 1 90 ? 9.231 -3.009 1.444 1.00 96.69 90 SER A CA 1
ATOM 691 C C . SER A 1 90 ? 8.944 -1.980 2.539 1.00 96.69 90 SER A C 1
ATOM 693 O O . SER A 1 90 ? 8.730 -2.374 3.682 1.00 96.69 90 SER A O 1
ATOM 695 N N . TYR A 1 91 ? 8.921 -0.685 2.213 1.00 97.38 91 TYR A N 1
ATOM 696 C CA . TYR A 1 91 ? 8.604 0.360 3.184 1.00 97.38 91 TYR A CA 1
ATOM 697 C C . TYR A 1 91 ? 7.134 0.313 3.612 1.00 97.38 91 TYR A C 1
ATOM 699 O O . TYR A 1 91 ? 6.847 0.339 4.809 1.00 97.38 91 TYR A O 1
ATOM 707 N N . LEU A 1 92 ? 6.203 0.170 2.661 1.00 96.75 92 LEU A N 1
ATOM 708 C CA . LEU A 1 92 ? 4.771 0.079 2.972 1.00 96.75 92 LEU A CA 1
ATOM 709 C C . LEU A 1 92 ? 4.457 -1.106 3.896 1.00 96.75 92 LEU A C 1
ATOM 711 O O . LEU A 1 92 ? 3.658 -0.973 4.822 1.00 96.75 92 LEU A O 1
ATOM 715 N N . LEU A 1 93 ? 5.156 -2.228 3.720 1.00 96.88 93 LEU A N 1
ATOM 716 C CA . LEU A 1 93 ? 5.026 -3.417 4.567 1.00 96.88 93 LEU A CA 1
ATOM 717 C C . LEU A 1 93 ? 5.618 -3.255 5.982 1.00 96.88 93 LEU A C 1
ATOM 719 O O . LEU A 1 93 ? 5.309 -4.039 6.878 1.00 96.88 93 LEU A O 1
ATOM 723 N N . LYS A 1 94 ? 6.435 -2.222 6.238 1.00 96.62 94 LYS A N 1
ATOM 724 C CA . LYS A 1 94 ? 6.810 -1.851 7.619 1.00 96.62 94 LYS A CA 1
ATOM 725 C C . LYS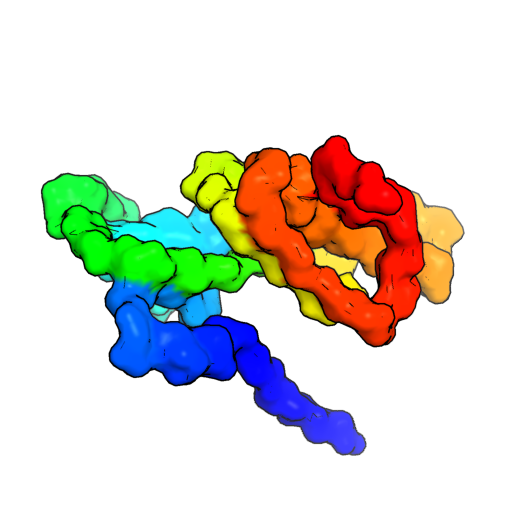 A 1 94 ? 5.624 -1.233 8.362 1.00 96.62 94 LYS A C 1
ATOM 727 O O . LYS A 1 94 ? 5.524 -1.383 9.580 1.00 96.62 94 LYS A O 1
ATOM 732 N N . ILE A 1 95 ? 4.734 -0.557 7.631 1.00 95.62 95 ILE A N 1
ATOM 733 C CA . ILE A 1 95 ? 3.534 0.102 8.161 1.00 95.62 95 ILE A CA 1
ATOM 734 C C . ILE A 1 95 ? 2.382 -0.904 8.266 1.00 95.62 95 ILE A C 1
ATOM 736 O O . ILE A 1 95 ? 1.742 -1.001 9.312 1.00 95.62 95 ILE A O 1
ATOM 740 N N . ILE A 1 96 ? 2.128 -1.663 7.197 1.00 95.38 96 ILE A N 1
ATOM 741 C CA . ILE A 1 96 ? 0.998 -2.590 7.074 1.00 95.38 96 ILE A CA 1
ATOM 742 C C . ILE A 1 96 ? 1.489 -4.034 7.083 1.00 95.38 96 ILE A C 1
ATOM 744 O O . ILE A 1 96 ? 2.370 -4.396 6.313 1.00 95.38 96 ILE A O 1
ATOM 748 N N . LYS A 1 97 ? 0.866 -4.877 7.909 1.00 95.19 97 LYS A N 1
ATOM 749 C CA . LYS A 1 97 ? 1.084 -6.329 7.929 1.00 95.19 97 LYS A CA 1
ATOM 750 C C . LYS A 1 97 ? -0.194 -7.017 7.428 1.00 95.19 97 LYS A C 1
ATOM 752 O O . LYS A 1 97 ? -1.143 -7.093 8.201 1.00 95.19 97 LYS A O 1
ATOM 757 N N . PRO A 1 98 ? -0.277 -7.398 6.142 1.00 95.38 98 PRO A N 1
ATOM 758 C CA . PRO A 1 98 ? -1.522 -7.877 5.550 1.00 95.38 98 PRO A CA 1
ATOM 759 C C . PRO A 1 98 ? -1.811 -9.351 5.867 1.00 95.38 98 PRO A C 1
ATOM 761 O O . PRO A 1 98 ? -0.922 -10.194 5.781 1.00 95.38 98 PRO A O 1
ATOM 764 N N . ASP A 1 99 ? -3.081 -9.665 6.132 1.00 95.56 99 ASP A N 1
ATOM 765 C CA . ASP A 1 99 ? -3.599 -11.043 6.236 1.00 95.56 99 ASP A CA 1
ATOM 766 C C . ASP A 1 99 ? -4.102 -11.591 4.886 1.00 95.56 99 ASP A C 1
ATOM 768 O O . ASP A 1 99 ? -4.251 -12.798 4.693 1.00 95.56 99 ASP A O 1
ATOM 772 N N . ILE A 1 100 ? -4.385 -10.695 3.935 1.00 95.56 100 ILE A N 1
ATOM 773 C CA . ILE A 1 100 ? -4.784 -11.021 2.564 1.00 95.56 100 ILE A CA 1
ATOM 774 C C . ILE A 1 100 ? -4.016 -10.101 1.614 1.00 95.56 100 ILE A C 1
ATOM 776 O O . ILE A 1 100 ? -4.085 -8.877 1.737 1.00 95.56 100 ILE A O 1
ATOM 780 N N . GLY A 1 101 ? -3.298 -10.679 0.652 1.00 95.19 101 GLY A N 1
ATOM 781 C CA . GLY A 1 101 ? -2.575 -9.939 -0.383 1.00 95.19 101 GLY A CA 1
ATOM 782 C C . GLY A 1 101 ? -3.228 -10.116 -1.747 1.00 95.19 101 GLY A C 1
ATOM 783 O O . GLY A 1 101 ? -3.461 -11.242 -2.180 1.00 95.19 101 GLY A O 1
ATOM 784 N N . ILE A 1 102 ? -3.504 -9.011 -2.443 1.00 93.69 102 ILE A N 1
ATOM 785 C CA . ILE A 1 102 ? -4.149 -9.023 -3.762 1.00 93.69 102 ILE A CA 1
ATOM 786 C C . ILE A 1 102 ? -3.238 -8.333 -4.781 1.00 93.69 102 ILE A C 1
ATOM 788 O O . ILE A 1 102 ? -2.929 -7.150 -4.643 1.00 93.69 102 ILE A O 1
ATOM 792 N N . VAL A 1 103 ? -2.837 -9.056 -5.828 1.00 91.31 103 VAL A N 1
ATOM 793 C CA . VAL A 1 103 ? -2.064 -8.523 -6.959 1.00 91.31 103 VAL A CA 1
ATOM 794 C C . VAL A 1 103 ? -2.829 -8.763 -8.255 1.00 91.31 103 VAL A C 1
ATOM 796 O O . VAL A 1 103 ? -3.117 -9.892 -8.639 1.00 91.31 103 VAL A O 1
ATOM 799 N N . LEU A 1 104 ? -3.163 -7.679 -8.948 1.00 87.44 104 LEU A N 1
ATOM 800 C CA . LEU A 1 104 ? -4.103 -7.729 -10.072 1.00 87.44 104 LEU A CA 1
ATOM 801 C C . LEU A 1 104 ? -3.431 -7.610 -11.421 1.00 87.44 104 LEU A C 1
ATOM 803 O O . LEU A 1 104 ? -3.858 -8.231 -12.386 1.00 87.44 104 LEU A O 1
ATOM 807 N N . ASN A 1 105 ? -2.450 -6.720 -11.500 1.00 86.75 105 ASN A N 1
ATOM 808 C CA . ASN A 1 105 ? -1.669 -6.536 -12.698 1.00 86.75 105 ASN A CA 1
ATOM 809 C C . ASN A 1 105 ? -0.328 -5.861 -12.396 1.00 86.75 105 ASN A C 1
ATOM 811 O O . ASN A 1 105 ? -0.159 -5.145 -11.396 1.00 86.75 105 ASN A O 1
ATOM 815 N N . VAL A 1 106 ? 0.602 -6.059 -13.318 1.00 85.38 106 VAL A N 1
ATOM 816 C CA . VAL A 1 106 ? 1.857 -5.334 -13.443 1.00 85.38 106 VAL A CA 1
ATOM 817 C C . VAL A 1 106 ? 1.775 -4.461 -14.689 1.00 85.38 106 VAL A C 1
ATOM 819 O O . VAL A 1 106 ? 2.080 -4.870 -15.804 1.00 85.38 106 VAL A O 1
ATOM 822 N N . ASN A 1 107 ? 1.369 -3.214 -14.481 1.00 83.12 107 ASN A N 1
ATOM 823 C CA . ASN A 1 107 ? 1.354 -2.194 -15.521 1.00 83.12 107 ASN A CA 1
ATOM 824 C C . ASN A 1 107 ? 2.545 -1.234 -15.355 1.00 83.12 107 ASN A C 1
ATOM 826 O O . ASN A 1 107 ? 2.977 -1.005 -14.223 1.00 83.12 107 ASN A O 1
ATOM 830 N N . PRO A 1 108 ? 3.046 -0.610 -16.440 1.00 78.75 108 PRO A N 1
ATOM 831 C CA . PRO A 1 108 ? 4.183 0.317 -16.405 1.00 78.75 108 PRO A CA 1
ATOM 832 C C . PRO A 1 108 ? 3.798 1.712 -15.869 1.00 78.75 108 PRO A C 1
ATOM 834 O O . PRO A 1 108 ? 4.251 2.742 -16.377 1.00 78.75 108 PRO A O 1
ATOM 837 N N . VAL A 1 109 ? 2.943 1.762 -14.845 1.00 77.12 109 VAL A N 1
ATOM 838 C CA . VAL A 1 109 ? 2.608 2.990 -14.114 1.00 77.12 109 VAL A CA 1
ATOM 839 C C . VAL A 1 109 ? 3.827 3.376 -13.275 1.00 77.12 109 VAL A C 1
ATOM 841 O O . VAL A 1 109 ? 4.488 2.498 -12.728 1.00 77.12 109 VAL A O 1
ATOM 844 N N . HIS A 1 110 ? 4.174 4.665 -13.232 1.00 78.44 110 HIS A N 1
ATOM 845 C CA . HIS A 1 110 ? 5.383 5.158 -12.549 1.00 78.44 110 HIS A CA 1
ATOM 846 C C . HIS A 1 110 ? 6.704 4.563 -13.093 1.00 78.44 110 HIS A C 1
ATOM 848 O O . HIS A 1 110 ? 7.754 4.652 -12.459 1.00 78.44 110 HIS A O 1
ATOM 854 N N . SER A 1 111 ? 6.686 4.018 -14.317 1.00 81.94 111 SER A N 1
ATOM 855 C CA . 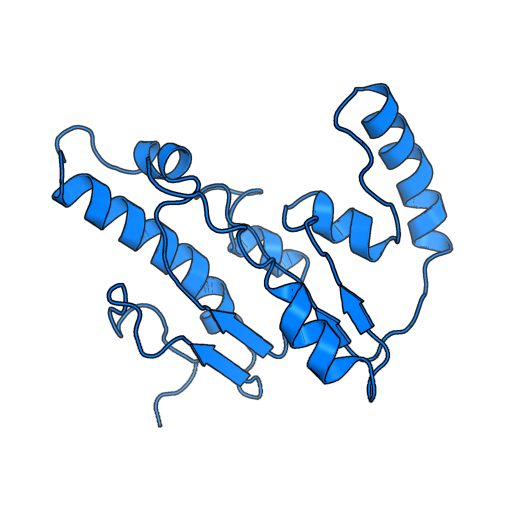SER A 1 111 ? 7.844 3.389 -14.978 1.00 81.94 111 SER A CA 1
ATOM 856 C C . SER A 1 111 ? 9.088 4.280 -15.047 1.00 81.94 111 SER A C 1
ATOM 858 O O . SER A 1 111 ? 10.200 3.767 -14.976 1.00 81.94 111 SER A O 1
ATOM 860 N N . GLN A 1 112 ? 8.919 5.603 -15.099 1.00 84.62 112 GLN A N 1
ATOM 861 C CA . GLN A 1 112 ? 10.008 6.588 -15.094 1.00 84.62 112 GLN A CA 1
ATOM 862 C C . GLN A 1 112 ? 10.934 6.466 -13.871 1.00 84.62 112 GLN A C 1
ATOM 864 O O . GLN A 1 112 ? 12.142 6.651 -13.994 1.00 84.62 112 GLN A O 1
ATOM 869 N N . TYR A 1 113 ? 10.402 6.116 -12.696 1.00 86.88 113 TYR A N 1
ATOM 870 C CA . TYR A 1 113 ? 11.212 5.966 -11.480 1.00 86.88 113 TYR A CA 1
ATOM 871 C C . TYR A 1 113 ? 12.004 4.654 -11.466 1.00 86.88 113 TYR A C 1
ATOM 873 O O . TYR A 1 113 ? 13.095 4.581 -10.897 1.00 86.88 113 TYR A O 1
ATOM 881 N N . PHE A 1 114 ? 11.487 3.630 -12.144 1.00 87.88 114 PHE A N 1
ATOM 882 C CA . PHE A 1 114 ? 12.160 2.349 -12.347 1.00 87.88 114 PHE A CA 1
ATOM 883 C C . PHE A 1 114 ? 13.154 2.390 -13.509 1.00 87.88 114 PHE A C 1
ATOM 885 O O . PHE A 1 114 ? 14.140 1.659 -13.494 1.00 87.88 114 PHE A O 1
ATOM 892 N N . ASP A 1 115 ? 12.956 3.277 -14.479 1.00 88.56 115 ASP A N 1
ATOM 893 C CA . ASP A 1 115 ? 13.831 3.454 -15.637 1.00 88.56 115 ASP A CA 1
ATOM 894 C C . ASP A 1 115 ? 15.290 3.726 -15.226 1.00 88.56 115 ASP A C 1
ATOM 896 O O . ASP A 1 115 ? 16.227 3.133 -15.764 1.00 88.56 115 ASP A O 1
ATOM 900 N N . ASN A 1 116 ? 15.484 4.522 -14.170 1.00 87.94 116 ASN A N 1
ATOM 901 C CA . ASN A 1 116 ? 16.798 4.840 -13.600 1.00 87.94 116 ASN A CA 1
ATOM 902 C C . ASN A 1 116 ? 17.555 3.625 -13.034 1.00 87.94 116 ASN A C 1
ATOM 904 O O . ASN A 1 116 ? 18.754 3.720 -12.774 1.00 87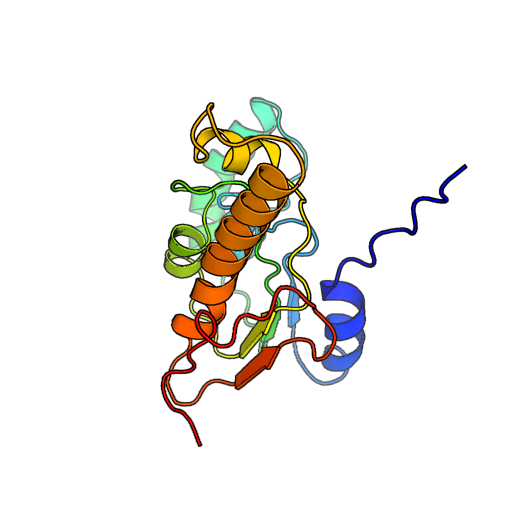.94 116 ASN A O 1
ATOM 908 N N . THR A 1 117 ? 16.878 2.492 -12.829 1.00 87.25 117 THR A N 1
ATOM 909 C CA . THR A 1 117 ? 17.512 1.234 -12.396 1.00 87.25 117 THR A CA 1
ATOM 910 C C . THR A 1 117 ? 18.016 0.392 -13.563 1.00 87.25 117 THR A C 1
ATOM 912 O O . THR A 1 117 ? 18.748 -0.573 -13.352 1.00 87.25 117 THR A O 1
ATOM 915 N N . ILE A 1 118 ? 17.651 0.748 -14.798 1.00 91.31 118 ILE A N 1
ATOM 916 C CA . ILE A 1 118 ? 18.002 -0.020 -15.988 1.00 91.31 118 ILE A CA 1
ATOM 917 C C . ILE A 1 118 ? 19.221 0.594 -16.664 1.00 91.31 118 ILE A C 1
ATOM 919 O O . ILE A 1 118 ? 19.228 1.777 -17.017 1.00 91.31 118 ILE A O 1
ATOM 923 N N . SER A 1 119 ? 20.230 -0.239 -16.921 1.00 90.62 119 SER A N 1
ATOM 924 C CA . SER A 1 119 ? 21.448 0.176 -17.615 1.00 90.62 119 SER A CA 1
ATOM 925 C C . SER A 1 119 ? 21.147 0.862 -18.956 1.00 90.62 119 SER A C 1
ATOM 927 O O . SER A 1 119 ? 20.270 0.438 -19.711 1.00 90.62 119 SER A O 1
ATOM 929 N N . LYS A 1 120 ? 21.892 1.931 -19.268 1.00 90.62 120 LYS A N 1
ATOM 930 C CA . LYS A 1 120 ? 21.670 2.789 -20.451 1.00 90.62 120 LYS A CA 1
ATOM 931 C C . LYS A 1 120 ? 21.902 2.076 -21.792 1.00 90.62 120 LYS A C 1
ATOM 933 O O . LYS A 1 120 ? 21.457 2.568 -22.825 1.00 90.62 120 LYS A O 1
ATOM 938 N N . ASN A 1 121 ? 22.607 0.943 -21.793 1.00 92.81 121 ASN A N 1
ATOM 939 C CA . ASN A 1 121 ? 22.824 0.126 -22.992 1.00 92.81 121 ASN A CA 1
ATOM 940 C C . ASN A 1 121 ? 21.593 -0.713 -23.380 1.00 92.81 121 ASN A C 1
ATOM 942 O O . ASN A 1 121 ? 21.504 -1.144 -24.526 1.00 92.81 121 ASN A O 1
ATOM 946 N N . ILE A 1 122 ? 20.647 -0.923 -22.459 1.00 90.62 122 ILE A N 1
ATOM 947 C CA . ILE A 1 122 ? 19.398 -1.644 -22.717 1.00 90.62 122 ILE A CA 1
ATOM 948 C C . ILE A 1 122 ? 18.361 -0.648 -23.240 1.00 90.62 122 ILE A C 1
ATOM 950 O O . ILE A 1 122 ? 18.062 0.350 -22.577 1.00 90.62 122 ILE A O 1
ATOM 954 N N . LYS A 1 123 ? 17.796 -0.932 -24.417 1.00 90.38 123 LYS A N 1
ATOM 955 C CA . LYS A 1 123 ? 16.878 -0.038 -25.137 1.00 90.38 123 LYS A CA 1
ATOM 956 C C . LYS A 1 123 ? 15.529 -0.697 -25.435 1.00 90.38 123 LYS A C 1
ATOM 958 O O . LYS A 1 123 ? 15.353 -1.909 -25.289 1.00 90.38 123 LYS A O 1
ATOM 963 N N . ASP A 1 124 ? 14.576 0.133 -25.846 1.00 89.94 124 ASP A N 1
ATOM 964 C CA . ASP A 1 124 ? 13.304 -0.264 -26.454 1.00 89.94 124 ASP A CA 1
ATOM 965 C C . ASP A 1 124 ? 12.525 -1.320 -25.646 1.00 89.94 124 ASP A C 1
ATOM 967 O O . ASP A 1 124 ? 12.324 -1.186 -24.436 1.00 89.94 124 ASP A O 1
ATOM 971 N N . LYS A 1 125 ? 12.069 -2.388 -26.313 1.00 88.31 125 LYS A N 1
ATOM 972 C CA . LYS A 1 125 ? 11.246 -3.447 -25.713 1.00 88.31 125 LYS A CA 1
ATOM 973 C C . LYS A 1 125 ? 11.952 -4.166 -24.566 1.00 88.31 125 LYS A C 1
ATOM 975 O O . LYS A 1 125 ? 11.292 -4.526 -23.596 1.00 88.31 125 LYS A O 1
ATOM 980 N N . GLN A 1 126 ? 13.271 -4.351 -24.649 1.00 88.56 126 GLN A N 1
ATOM 981 C CA . GLN A 1 126 ? 14.041 -4.990 -23.577 1.00 88.56 126 GLN A CA 1
ATOM 982 C C . GLN A 1 126 ? 14.062 -4.114 -22.322 1.00 88.56 126 GLN A C 1
ATOM 984 O O . GLN A 1 126 ? 13.906 -4.618 -21.212 1.00 88.56 126 GLN A O 1
ATOM 989 N N . ARG A 1 127 ? 14.176 -2.790 -22.495 1.00 90.44 127 ARG A N 1
ATOM 990 C CA . ARG A 1 127 ? 14.124 -1.829 -21.388 1.00 90.44 127 ARG A CA 1
ATOM 991 C C . ARG A 1 127 ? 12.757 -1.837 -20.711 1.00 90.44 127 ARG A C 1
ATOM 993 O O . ARG A 1 127 ? 12.690 -1.975 -19.493 1.00 90.44 127 ARG A O 1
ATOM 1000 N N . LEU A 1 128 ? 11.678 -1.769 -21.495 1.00 89.25 128 LEU A N 1
ATOM 1001 C CA . LEU A 1 128 ? 10.315 -1.851 -20.964 1.00 89.25 128 LEU A CA 1
ATOM 1002 C C . LEU A 1 128 ? 10.073 -3.175 -20.228 1.00 89.25 128 LEU A C 1
ATOM 1004 O O . LEU A 1 128 ? 9.504 -3.170 -19.140 1.00 89.25 128 LEU A O 1
ATOM 1008 N N . HIS A 1 129 ? 10.537 -4.294 -20.790 1.00 88.81 129 HIS A N 1
ATOM 1009 C CA . HIS A 1 129 ? 10.442 -5.597 -20.141 1.00 88.81 129 HIS A CA 1
ATOM 1010 C C . HIS A 1 129 ? 11.138 -5.594 -18.775 1.00 88.81 129 HIS A C 1
ATOM 1012 O O . HIS A 1 129 ? 10.526 -5.982 -17.787 1.00 88.81 129 HIS A O 1
ATOM 1018 N N . GLN A 1 130 ? 12.364 -5.070 -18.682 1.00 90.12 130 GLN A N 1
ATOM 1019 C CA . GLN A 1 130 ? 13.089 -5.015 -17.412 1.00 90.12 130 GLN A CA 1
ATOM 1020 C C . GLN A 1 130 ? 12.422 -4.092 -16.380 1.00 90.12 130 GLN A C 1
ATOM 1022 O O . GLN A 1 130 ? 12.405 -4.408 -15.193 1.00 90.12 130 GLN A O 1
ATOM 1027 N N . ILE A 1 131 ? 11.830 -2.976 -16.814 1.00 90.50 131 ILE A N 1
ATOM 1028 C CA . ILE A 1 131 ? 11.047 -2.103 -15.927 1.00 90.50 131 ILE A CA 1
ATOM 1029 C C . ILE A 1 131 ? 9.837 -2.853 -15.371 1.00 90.50 131 ILE A C 1
ATOM 1031 O O . ILE A 1 131 ? 9.609 -2.834 -14.163 1.00 90.50 131 ILE A O 1
ATOM 1035 N N . LEU A 1 132 ? 9.082 -3.539 -16.233 1.00 89.38 132 LEU A N 1
ATOM 1036 C CA . LEU A 1 132 ? 7.937 -4.343 -15.811 1.00 89.38 132 LEU A CA 1
ATOM 1037 C C . LEU A 1 132 ? 8.360 -5.458 -14.852 1.00 89.38 132 LEU A C 1
ATOM 1039 O O . LEU A 1 132 ? 7.683 -5.668 -13.851 1.00 89.38 132 LEU A O 1
ATOM 1043 N N . LEU A 1 133 ? 9.500 -6.113 -15.095 1.00 88.56 133 LEU A N 1
ATOM 1044 C CA . LEU A 1 133 ? 10.065 -7.094 -14.167 1.00 88.56 133 LEU A CA 1
ATOM 1045 C C . LEU A 1 133 ? 10.375 -6.470 -12.802 1.00 88.56 133 LEU A C 1
ATOM 1047 O O . LEU A 1 133 ? 9.999 -7.033 -11.778 1.00 88.56 133 LEU A O 1
ATOM 1051 N N . ASN A 1 134 ? 10.997 -5.291 -12.761 1.00 90.81 134 ASN A N 1
ATOM 1052 C CA . ASN A 1 134 ? 11.306 -4.623 -11.495 1.00 90.81 134 ASN A CA 1
ATOM 1053 C C . ASN A 1 134 ? 10.026 -4.224 -10.734 1.00 90.81 134 ASN A C 1
ATOM 1055 O O . ASN A 1 134 ? 9.953 -4.407 -9.520 1.00 90.81 134 ASN A O 1
ATOM 1059 N N . ILE A 1 135 ? 8.990 -3.752 -11.437 1.00 90.88 135 ILE A N 1
ATOM 1060 C CA . ILE A 1 135 ? 7.676 -3.462 -10.838 1.00 90.88 135 ILE A CA 1
ATOM 1061 C C . ILE A 1 135 ? 7.014 -4.754 -10.331 1.00 90.88 135 ILE A C 1
ATOM 1063 O O . ILE A 1 135 ? 6.442 -4.764 -9.240 1.00 90.88 135 ILE A O 1
ATOM 1067 N N . ALA A 1 136 ? 7.095 -5.850 -11.092 1.00 90.12 136 ALA A N 1
ATOM 1068 C CA . ALA A 1 136 ? 6.570 -7.153 -10.689 1.00 90.12 136 ALA A CA 1
ATOM 1069 C C . ALA A 1 136 ? 7.250 -7.660 -9.413 1.00 90.12 136 ALA A C 1
ATOM 1071 O O . ALA A 1 136 ? 6.561 -8.113 -8.503 1.00 90.12 136 ALA A O 1
ATOM 1072 N N . ILE A 1 137 ? 8.577 -7.531 -9.318 1.00 91.06 137 ILE A N 1
ATOM 1073 C CA . ILE A 1 137 ? 9.359 -7.901 -8.132 1.00 91.06 137 ILE A CA 1
ATOM 1074 C C . ILE A 1 137 ? 8.913 -7.084 -6.917 1.00 91.06 137 ILE A C 1
ATOM 1076 O O . ILE A 1 137 ? 8.681 -7.657 -5.854 1.00 91.06 137 ILE A O 1
ATOM 1080 N N . GLU A 1 138 ? 8.734 -5.768 -7.060 1.00 93.00 138 GLU A N 1
ATOM 1081 C CA . GLU A 1 138 ? 8.221 -4.942 -5.963 1.00 93.00 138 GLU A CA 1
ATOM 1082 C C . GLU A 1 138 ? 6.813 -5.375 -5.536 1.00 93.00 138 GLU A C 1
ATOM 1084 O O . GLU A 1 138 ? 6.560 -5.547 -4.347 1.00 93.00 138 GLU A O 1
ATOM 1089 N N . LYS A 1 139 ? 5.901 -5.632 -6.482 1.00 92.31 139 LYS A N 1
ATOM 1090 C CA . LYS A 1 139 ? 4.547 -6.125 -6.173 1.00 92.31 139 LYS A CA 1
ATOM 1091 C C . LYS A 1 139 ? 4.566 -7.509 -5.522 1.00 92.31 139 LYS A C 1
ATOM 1093 O O . LYS A 1 139 ? 3.770 -7.761 -4.623 1.00 92.31 139 LYS A O 1
ATOM 1098 N N . ALA A 1 140 ? 5.476 -8.392 -5.927 1.00 92.44 140 ALA A N 1
ATOM 1099 C CA . ALA A 1 140 ? 5.604 -9.735 -5.370 1.00 92.44 140 ALA A CA 1
ATOM 1100 C C . ALA A 1 140 ? 6.000 -9.737 -3.890 1.00 92.44 140 ALA A C 1
ATOM 1102 O O . ALA A 1 140 ? 5.590 -10.635 -3.157 1.00 92.44 140 ALA A O 1
ATOM 1103 N N . LYS A 1 141 ? 6.704 -8.700 -3.413 1.00 95.12 141 LYS A N 1
ATOM 1104 C CA . LYS A 1 141 ? 7.011 -8.544 -1.982 1.00 95.12 141 LYS A CA 1
ATOM 1105 C C . LYS A 1 141 ? 5.760 -8.534 -1.104 1.00 95.12 141 LYS A C 1
ATOM 1107 O O . LYS A 1 141 ? 5.839 -9.025 0.014 1.00 95.12 141 LYS A O 1
ATOM 1112 N N . LEU A 1 142 ? 4.619 -8.044 -1.605 1.00 95.12 142 LEU A N 1
ATOM 1113 C CA . LEU A 1 142 ? 3.341 -8.144 -0.895 1.00 95.12 142 LEU A CA 1
ATOM 1114 C C . LEU A 1 142 ? 3.009 -9.605 -0.590 1.00 95.12 142 LEU A C 1
ATOM 1116 O O . LEU A 1 142 ? 2.834 -9.963 0.568 1.00 95.12 142 LEU A O 1
ATOM 1120 N N . ILE A 1 143 ? 2.981 -10.448 -1.620 1.00 94.00 143 ILE A N 1
ATOM 1121 C CA . ILE A 1 143 ? 2.638 -11.866 -1.480 1.00 94.00 143 ILE A CA 1
ATOM 1122 C C . ILE A 1 143 ? 3.666 -12.594 -0.615 1.00 94.00 143 ILE A C 1
ATOM 1124 O O . ILE A 1 143 ? 3.294 -13.355 0.270 1.00 94.00 143 ILE A O 1
ATOM 1128 N N . ASN A 1 144 ? 4.951 -12.301 -0.812 1.00 92.62 144 ASN A N 1
ATOM 1129 C CA . ASN A 1 144 ? 6.032 -12.951 -0.072 1.00 92.62 144 ASN A CA 1
ATOM 1130 C C . ASN A 1 144 ? 6.090 -12.525 1.410 1.00 92.62 144 ASN A C 1
ATOM 1132 O O . ASN A 1 144 ? 6.750 -13.186 2.205 1.00 92.62 144 ASN A O 1
ATOM 1136 N N . SER A 1 145 ? 5.433 -11.421 1.784 1.00 94.25 145 SER A N 1
ATOM 1137 C CA . SER A 1 145 ? 5.347 -10.947 3.174 1.00 94.25 145 SER A CA 1
ATOM 1138 C C . SER A 1 145 ? 4.191 -11.546 3.972 1.00 94.25 145 SER A C 1
ATOM 1140 O O . SER A 1 145 ? 4.134 -11.365 5.189 1.00 94.25 145 SER A O 1
ATOM 1142 N N . LEU A 1 146 ? 3.262 -12.227 3.296 1.00 94.56 146 LEU A N 1
ATOM 1143 C CA . LEU A 1 146 ? 2.093 -12.816 3.932 1.00 94.56 146 LEU A CA 1
ATOM 1144 C C . LEU A 1 146 ? 2.512 -13.946 4.891 1.00 94.56 146 LEU A C 1
ATOM 1146 O O . LEU A 1 146 ? 3.401 -14.735 4.556 1.00 94.56 146 LEU A O 1
ATOM 1150 N N . PRO A 1 147 ? 1.873 -14.069 6.071 1.00 92.56 147 PRO A N 1
ATOM 1151 C CA . PRO A 1 147 ? 2.086 -15.220 6.942 1.00 92.56 147 PRO A CA 1
ATOM 1152 C C . PRO A 1 147 ? 1.632 -16.520 6.258 1.00 92.56 147 PRO A C 1
ATOM 1154 O O . PRO A 1 147 ? 0.845 -16.509 5.315 1.00 92.56 147 PRO A O 1
ATOM 1157 N N . SER A 1 148 ? 2.082 -17.673 6.754 1.00 87.12 148 SER A N 1
ATOM 1158 C CA . SER A 1 148 ? 1.747 -18.982 6.161 1.00 87.12 148 SER A CA 1
ATOM 1159 C C . SER A 1 148 ? 0.248 -19.307 6.148 1.00 87.12 148 SER A C 1
ATOM 1161 O O . SER A 1 148 ? -0.189 -20.144 5.365 1.00 87.12 148 SER A O 1
ATOM 1163 N N . THR A 1 149 ? -0.538 -18.653 7.002 1.00 90.44 149 THR A N 1
ATOM 1164 C CA . THR A 1 149 ? -1.995 -18.808 7.110 1.00 90.44 149 THR A CA 1
ATOM 1165 C C . THR A 1 149 ? -2.782 -17.791 6.281 1.00 90.44 149 THR A C 1
ATOM 1167 O O . THR A 1 149 ? -4.010 -17.836 6.283 1.00 90.44 149 THR A O 1
ATOM 1170 N N . ALA A 1 150 ? -2.108 -16.843 5.627 1.00 93.00 150 ALA A N 1
ATOM 1171 C CA . ALA A 1 150 ? -2.755 -15.781 4.864 1.00 93.00 150 ALA A CA 1
ATOM 1172 C C . ALA A 1 150 ? -3.149 -16.221 3.449 1.00 93.00 150 ALA A C 1
ATOM 1174 O O . ALA A 1 150 ? -2.638 -17.196 2.897 1.00 93.00 150 ALA A O 1
ATOM 1175 N N . LEU A 1 151 ? -4.060 -15.454 2.844 1.00 93.44 151 LEU A N 1
ATOM 1176 C CA . LEU A 1 151 ? -4.563 -15.699 1.494 1.00 93.44 151 LEU A CA 1
ATOM 1177 C C . LEU A 1 151 ? -3.886 -14.775 0.475 1.00 93.44 151 LEU A C 1
ATOM 1179 O O . LEU A 1 151 ? -3.911 -13.551 0.608 1.00 93.44 151 LEU A O 1
ATOM 1183 N N . ALA A 1 152 ? -3.346 -15.363 -0.591 1.00 93.56 152 ALA A N 1
ATOM 1184 C CA . ALA A 1 152 ? -2.830 -14.646 -1.751 1.00 93.56 152 ALA A CA 1
ATOM 1185 C C . ALA A 1 152 ? -3.807 -14.760 -2.930 1.00 93.56 152 ALA A C 1
ATOM 1187 O O . ALA A 1 152 ? -4.173 -15.862 -3.334 1.00 93.56 152 ALA A O 1
ATOM 1188 N N . ILE A 1 153 ? -4.194 -13.627 -3.516 1.00 92.06 153 ILE A N 1
ATOM 1189 C CA . ILE A 1 153 ? -5.034 -13.561 -4.717 1.00 92.06 153 ILE A CA 1
ATOM 1190 C C . ILE A 1 153 ? -4.223 -12.908 -5.832 1.00 92.06 153 ILE A C 1
ATOM 1192 O O . ILE A 1 153 ? -3.811 -11.752 -5.720 1.00 92.06 153 ILE A O 1
ATOM 1196 N N . ILE A 1 154 ? -3.997 -13.646 -6.918 1.00 89.25 154 ILE A N 1
ATOM 1197 C CA . ILE A 1 154 ? -3.198 -13.195 -8.060 1.00 89.25 154 ILE A CA 1
ATOM 1198 C C . ILE A 1 154 ? -4.012 -13.375 -9.339 1.00 89.25 154 ILE A C 1
ATOM 1200 O O . ILE A 1 154 ? -4.574 -14.444 -9.574 1.00 89.25 154 ILE A O 1
ATOM 1204 N N . ASN A 1 155 ? -4.056 -12.350 -10.188 1.00 86.62 155 ASN A N 1
ATOM 1205 C CA . ASN A 1 155 ? -4.786 -12.415 -11.453 1.00 86.62 155 ASN A CA 1
ATOM 1206 C C . ASN A 1 155 ? -4.217 -13.480 -12.410 1.00 86.62 155 ASN A C 1
ATOM 1208 O O . ASN A 1 155 ? -3.019 -13.469 -12.708 1.00 86.62 155 ASN A O 1
ATOM 1212 N N . GLY A 1 156 ? -5.112 -14.362 -12.881 1.00 81.88 156 GLY A N 1
ATOM 1213 C CA . GLY A 1 156 ? -4.988 -15.371 -13.949 1.00 81.88 156 GLY A CA 1
ATOM 1214 C C . GLY A 1 156 ? -4.293 -14.897 -15.219 1.00 81.88 156 GLY A C 1
ATOM 1215 O O . GLY A 1 156 ? -3.432 -15.571 -15.782 1.00 81.88 156 GLY A O 1
ATOM 1216 N N . ASP A 1 157 ? -4.676 -13.707 -15.641 1.00 82.69 157 ASP A N 1
ATOM 1217 C CA . ASP A 1 157 ? -4.548 -13.325 -17.041 1.00 82.69 157 ASP A CA 1
ATOM 1218 C C . ASP A 1 157 ? -3.386 -12.356 -17.278 1.00 82.69 157 ASP A C 1
ATOM 1220 O O . ASP A 1 157 ? -3.181 -11.875 -18.391 1.00 82.69 157 ASP A O 1
ATOM 1224 N N . ASP A 1 158 ? -2.617 -12.040 -16.232 1.00 77.00 158 ASP A N 1
ATOM 1225 C CA . ASP A 1 158 ? -1.476 -11.141 -16.352 1.00 77.00 158 ASP A CA 1
ATOM 1226 C C . ASP A 1 158 ? -0.238 -11.862 -16.907 1.00 77.00 158 ASP A C 1
ATOM 1228 O O . ASP A 1 158 ? 0.339 -12.754 -16.281 1.00 77.00 158 ASP A O 1
ATOM 1232 N N . ASN A 1 159 ? 0.215 -11.424 -18.079 1.00 67.38 159 ASN A N 1
ATOM 1233 C CA . ASN A 1 159 ? 1.367 -11.978 -18.785 1.00 67.38 159 ASN A CA 1
ATOM 1234 C C . ASN A 1 159 ? 2.711 -11.705 -18.089 1.00 67.38 159 ASN A C 1
ATOM 1236 O O . ASN A 1 159 ? 3.714 -12.318 -18.452 1.00 67.38 159 ASN A O 1
ATOM 1240 N N . SER A 1 160 ? 2.771 -10.818 -17.087 1.00 61.78 160 SER A N 1
ATOM 1241 C CA . SER A 1 160 ? 3.993 -10.585 -16.299 1.00 61.78 160 SER A CA 1
ATOM 1242 C C . SER A 1 160 ? 4.291 -11.698 -15.284 1.00 61.78 160 SER A C 1
ATOM 1244 O O . SER A 1 160 ? 5.203 -11.575 -14.461 1.00 61.78 160 SER A O 1
ATOM 1246 N N . ARG A 1 161 ? 3.502 -12.776 -15.291 1.00 53.97 161 ARG A N 1
ATOM 1247 C CA . ARG A 1 161 ? 3.756 -13.993 -14.527 1.00 53.97 161 ARG A CA 1
ATOM 1248 C C . ARG A 1 161 ? 5.022 -14.676 -15.026 1.00 53.97 161 ARG A C 1
ATOM 1250 O O . ARG A 1 161 ? 4.977 -15.563 -15.869 1.00 53.97 161 ARG A O 1
ATOM 1257 N N . SER A 1 162 ? 6.152 -14.386 -14.408 1.00 50.91 162 SER A N 1
ATOM 1258 C CA . SER A 1 162 ? 7.110 -15.463 -14.180 1.00 50.91 162 SER A CA 1
ATOM 1259 C C . SER A 1 162 ? 6.800 -16.053 -12.813 1.00 50.91 162 SER A C 1
ATOM 1261 O O . SER A 1 162 ? 6.922 -15.372 -11.791 1.00 50.91 162 SER A O 1
ATOM 1263 N N . GLN A 1 163 ? 6.415 -17.332 -12.802 1.00 47.81 163 GLN A N 1
ATOM 1264 C CA . GLN A 1 163 ? 6.183 -18.150 -11.601 1.00 47.81 163 GLN A CA 1
ATOM 1265 C C . GLN A 1 163 ? 7.340 -18.078 -10.584 1.00 47.81 163 GLN A C 1
ATOM 1267 O O . GLN A 1 163 ? 7.193 -18.471 -9.433 1.00 47.81 163 GLN A O 1
ATOM 1272 N N . THR A 1 164 ? 8.493 -17.552 -10.995 1.00 50.25 164 THR A N 1
ATOM 1273 C CA . THR A 1 164 ? 9.676 -17.305 -10.180 1.00 50.25 164 THR A CA 1
ATOM 1274 C C . THR A 1 164 ? 9.472 -16.278 -9.057 1.00 50.25 164 THR A C 1
ATOM 1276 O O . THR A 1 164 ? 10.060 -16.478 -8.000 1.00 50.25 164 THR A O 1
ATOM 1279 N N . TYR A 1 165 ? 8.666 -15.217 -9.222 1.00 56.66 165 TYR A N 1
ATOM 1280 C CA . TYR A 1 165 ? 8.658 -14.088 -8.261 1.00 56.66 165 TYR A CA 1
ATOM 1281 C C . TYR A 1 165 ? 7.596 -14.170 -7.165 1.00 56.66 165 TYR A C 1
ATOM 1283 O O . TYR A 1 165 ? 7.844 -13.744 -6.038 1.00 56.66 165 TYR A O 1
ATOM 1291 N N . PHE A 1 166 ? 6.426 -14.716 -7.489 1.00 60.12 166 PHE A N 1
ATOM 1292 C CA . PHE A 1 166 ? 5.355 -14.956 -6.528 1.00 60.12 166 PHE A CA 1
ATOM 1293 C C . PHE A 1 166 ? 5.550 -16.354 -5.947 1.00 60.12 166 PHE A C 1
ATOM 1295 O O . PHE A 1 166 ? 4.895 -17.300 -6.376 1.00 60.12 166 PHE A O 1
ATOM 1302 N N . GLN A 1 167 ? 6.513 -16.498 -5.036 1.00 55.28 167 GLN A N 1
ATOM 1303 C CA . GLN A 1 167 ? 6.653 -17.717 -4.245 1.00 55.28 167 GLN A CA 1
ATOM 1304 C C . GLN A 1 167 ? 5.856 -17.498 -2.955 1.00 55.28 167 GLN A C 1
ATOM 1306 O O . GLN A 1 167 ? 6.388 -16.891 -2.023 1.00 55.28 167 GLN A O 1
ATOM 1311 N N . PRO A 1 168 ? 4.591 -17.956 -2.863 1.00 50.50 168 PRO A N 1
ATOM 1312 C CA . PRO A 1 168 ? 4.000 -18.132 -1.545 1.00 50.50 168 PRO A CA 1
ATOM 1313 C C . PRO A 1 168 ? 4.945 -19.011 -0.707 1.00 50.50 168 PRO A C 1
ATOM 1315 O O . PRO A 1 168 ? 5.680 -19.825 -1.278 1.00 50.50 168 PRO A O 1
ATOM 1318 N N . PRO A 1 169 ? 4.948 -18.878 0.630 1.00 45.03 169 PRO A N 1
ATOM 1319 C CA . PRO A 1 169 ? 5.865 -19.628 1.486 1.00 45.03 169 PRO A CA 1
ATOM 1320 C C . PRO A 1 169 ? 5.803 -21.155 1.282 1.00 45.03 169 PRO A C 1
ATOM 1322 O O . PRO A 1 169 ? 6.751 -21.836 1.659 1.00 45.03 169 PRO A O 1
ATOM 1325 N N . PHE A 1 170 ? 4.759 -21.694 0.633 1.00 47.41 170 PHE A N 1
ATOM 1326 C CA . PHE A 1 170 ? 4.680 -23.099 0.235 1.00 47.41 170 PHE A CA 1
ATOM 1327 C C . PHE A 1 170 ? 4.069 -23.289 -1.163 1.00 47.41 170 PHE A C 1
ATOM 1329 O O . PHE A 1 170 ? 3.108 -22.616 -1.536 1.00 47.41 170 PHE A O 1
ATOM 1336 N N . ARG A 1 171 ? 4.634 -24.242 -1.918 1.00 39.84 171 ARG A N 1
ATOM 1337 C CA . ARG A 1 171 ? 4.033 -24.844 -3.117 1.00 39.84 171 ARG A CA 1
ATOM 1338 C C . ARG A 1 171 ? 3.186 -26.036 -2.658 1.00 39.84 171 ARG A C 1
ATOM 1340 O O . ARG A 1 171 ? 3.712 -26.868 -1.921 1.00 39.84 171 ARG A O 1
ATOM 1347 N N . PHE A 1 172 ? 1.912 -26.079 -3.047 1.00 35.88 172 PHE A N 1
ATOM 1348 C CA . PHE A 1 172 ? 1.079 -27.279 -2.913 1.00 35.88 172 PHE A CA 1
ATOM 1349 C C . PHE A 1 172 ? 1.498 -28.332 -3.939 1.00 35.88 172 PHE A C 1
ATOM 1351 O O . PHE A 1 172 ? 1.877 -27.921 -5.063 1.00 35.88 172 PHE A O 1
#

Secondary structure (DSSP, 8-state):
---------THHHHHHHHTTTS-EEE-TT--STTHHHHHHTT------SHHHHHHHHHHHHHHHHH-----SEEE-------SSTTSSHHHHHHH---SEEEE-----TTHHHHHTTS-TT--HHHHHHHHHHHHHHHHHHHHHTS-TTSEEEE-TT-TT--TTT---S---

Sequence (172 aa):
MVKNSPSLVLPVPIKAALSPNFSLKSTTGSNSEYGIPLNILNIKVTGFSALNYLKYVLLTPIKLLTSWQSFQIYLVEMGIDGPKEPQNMSYLLKIIKPDIGIVLNVNPVHSQYFDNTISKNIKDKQRLHQILLNIAIEKAKLINSLPSTALAIINGDDNSRSQTYFQPPFRF

Nearest PDB structures (foldseek):
  5x98-assembly1_B  TM=4.475E-01  e=4.475E+00  Thermus thermophilus HB8
  7syk-assembly1_S  TM=2.654E-01  e=8.849E+00  Oryctolagus cuniculus

InterPro domains:
  IPR036565 Mur-like, catalytic domain superfamily [G3DSA:3.40.1190.10] (14-166)
  IPR036565 Mur-like, catalytic domain superfamily [SSF53623] (62-161)
  IPR051046 MurCDEF Family: Cell Wall and Coenzyme F430 Synthesis [PTHR43024] (14-160)

Foldseek 3Di:
DPPPDPPPQVCVVVCVVCVVPWFEQELRPLAFLVSVLCSQLVNDQPDDDPVSVVVSVVVNVVSVVPVPDDIPDYHHHHAQLALDPPRFLVNVCVVDQDLEAEAEEQDCVNLVRLLVVDDPVQDDPRSVLVSSLSSLLRSLVRQCRHDLNGYYHYHPPYPNDPVVRNDRPDDD

Solvent-accessible surface area (backbone atoms only — not comparable to full-atom values): 10538 Å² total; per-residue (Å²): 135,83,79,80,68,79,76,74,61,66,60,52,66,57,47,64,71,42,53,87,81,42,51,69,44,71,34,81,92,24,28,42,73,64,33,41,61,33,44,68,38,72,44,80,88,86,65,89,48,73,69,44,50,52,51,49,62,65,44,44,65,58,24,70,78,66,48,81,78,86,57,80,40,80,51,73,56,80,56,60,56,30,84,48,81,60,34,15,45,74,44,47,50,74,77,48,85,57,64,62,34,80,49,69,74,75,69,75,67,56,38,75,54,38,46,80,75,53,62,87,88,54,54,70,71,62,35,53,50,52,35,41,49,53,51,38,51,41,57,22,49,52,47,58,64,37,54,92,89,40,50,74,47,70,50,88,81,43,83,80,66,54,79,80,59,64,51,54,96,67,85,134

Mean predicted aligned error: 7.24 Å

Radius of gyration: 17.87 Å; Cα contacts (8 Å, |Δi|>4): 210; chains: 1; bounding box: 46×52×50 Å